Protein AF-A0A150R6N9-F1 (afdb_monomer_lite)

Organism: Sorangium cellulosum (NCBI:txid56)

Secondary structure (DSSP, 8-state):
-PPEEEEEE--HHHHHHSGGGGGGTT-EEEEEE-----PPPP-----HHHHHHHH--PPTT--PPPHHHHHHHHHHHHHT--

Structure (mmCIF, N/CA/C/O backbone):
data_AF-A0A150R6N9-F1
#
_entry.id   AF-A0A150R6N9-F1
#
loop_
_atom_site.group_PDB
_atom_site.id
_atom_site.type_symbol
_atom_site.label_atom_id
_atom_site.label_alt_id
_atom_site.label_comp_id
_atom_site.label_asym_id
_atom_site.label_entity_id
_atom_site.label_seq_id
_atom_site.pdbx_PDB_ins_code
_atom_site.Cartn_x
_atom_site.Cartn_y
_atom_site.Cartn_z
_atom_site.occupancy
_atom_site.B_iso_or_equiv
_atom_site.auth_seq_id
_atom_site.auth_comp_id
_atom_site.auth_asym_id
_atom_site.auth_atom_id
_atom_site.pdbx_PDB_model_num
ATOM 1 N N . MET A 1 1 ? -7.678 1.294 -24.020 1.00 61.53 1 MET A N 1
ATOM 2 C CA . MET A 1 1 ? -6.471 1.023 -23.212 1.00 61.53 1 MET A CA 1
ATOM 3 C C . MET A 1 1 ? -5.270 1.211 -24.117 1.00 61.53 1 ME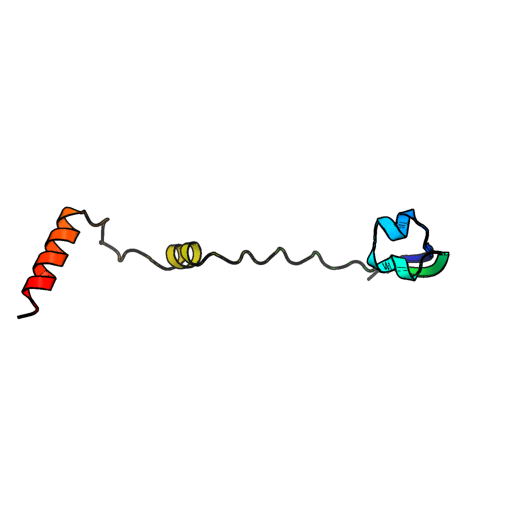T A C 1
ATOM 5 O O . MET A 1 1 ? -5.108 0.423 -25.038 1.00 61.53 1 MET A O 1
ATOM 9 N N . ASN A 1 2 ? -4.496 2.277 -23.914 1.00 72.81 2 ASN A N 1
ATOM 10 C CA . ASN A 1 2 ? -3.265 2.508 -24.667 1.00 72.81 2 ASN A CA 1
ATOM 11 C C . ASN A 1 2 ? -2.108 1.948 -23.843 1.00 72.81 2 ASN A C 1
ATOM 13 O O . ASN A 1 2 ? -1.878 2.404 -22.727 1.00 72.81 2 ASN A O 1
ATOM 17 N N . ALA A 1 3 ? -1.430 0.930 -24.368 1.00 82.69 3 ALA A N 1
ATOM 18 C CA . ALA A 1 3 ? -0.222 0.390 -23.760 1.00 82.69 3 ALA A CA 1
ATOM 19 C C . ALA A 1 3 ? 0.992 1.098 -24.364 1.00 82.69 3 ALA A C 1
ATOM 21 O O . ALA A 1 3 ? 1.070 1.245 -25.586 1.00 82.69 3 ALA A O 1
ATOM 22 N N . ILE A 1 4 ? 1.940 1.509 -23.524 1.00 89.88 4 ILE A N 1
ATOM 23 C CA . ILE A 1 4 ? 3.247 1.975 -23.993 1.00 89.88 4 ILE A CA 1
ATOM 24 C C . ILE A 1 4 ? 4.175 0.767 -23.989 1.00 89.88 4 ILE A C 1
ATOM 26 O O . ILE A 1 4 ? 4.321 0.094 -22.968 1.00 89.88 4 ILE A O 1
ATOM 30 N N . LYS A 1 5 ? 4.783 0.491 -25.142 1.00 91.69 5 LYS A N 1
ATOM 31 C CA . LYS A 1 5 ? 5.755 -0.586 -25.316 1.00 91.69 5 LYS A CA 1
ATOM 32 C C . LYS A 1 5 ? 7.124 0.013 -25.580 1.00 91.69 5 LYS A C 1
ATOM 34 O O . LYS A 1 5 ? 7.251 0.866 -26.457 1.00 91.69 5 LYS A O 1
ATOM 39 N N . VAL A 1 6 ? 8.122 -0.421 -24.820 1.00 92.25 6 VAL A N 1
ATOM 40 C CA . VAL A 1 6 ? 9.504 0.044 -24.960 1.00 92.25 6 VAL A CA 1
ATOM 41 C C . VAL A 1 6 ? 10.442 -1.147 -24.901 1.00 92.25 6 VAL A C 1
ATOM 43 O O . VAL A 1 6 ? 10.434 -1.913 -23.942 1.00 92.25 6 VAL A O 1
ATOM 46 N N . GLU A 1 7 ? 11.283 -1.272 -25.915 1.00 94.75 7 GLU A N 1
ATOM 47 C CA . GLU A 1 7 ? 12.422 -2.178 -25.908 1.00 94.75 7 GLU A CA 1
ATOM 48 C C . GLU A 1 7 ? 13.611 -1.486 -25.241 1.00 94.75 7 GLU A C 1
ATOM 50 O O . GLU A 1 7 ? 13.988 -0.376 -25.619 1.00 94.75 7 GLU A O 1
ATOM 55 N N . THR A 1 8 ? 14.178 -2.104 -24.205 1.00 93.31 8 THR A N 1
ATOM 56 C CA . THR A 1 8 ? 15.303 -1.518 -23.470 1.00 93.31 8 THR A CA 1
ATOM 57 C C . THR A 1 8 ? 16.157 -2.585 -22.791 1.00 93.31 8 THR A C 1
ATOM 59 O O . THR A 1 8 ? 15.778 -3.751 -22.691 1.00 93.31 8 THR A O 1
ATOM 62 N N . THR A 1 9 ? 17.327 -2.184 -22.302 1.00 96.38 9 THR A N 1
ATOM 63 C CA . THR A 1 9 ? 18.178 -3.011 -21.443 1.00 96.38 9 THR A CA 1
ATOM 64 C C . THR A 1 9 ? 18.015 -2.569 -19.996 1.00 96.38 9 THR A C 1
ATOM 66 O O . THR A 1 9 ? 18.040 -1.375 -19.706 1.00 96.38 9 THR A O 1
ATOM 69 N N . ILE A 1 10 ? 17.858 -3.521 -19.076 1.00 96.44 10 ILE A N 1
ATOM 70 C CA . ILE A 1 10 ? 17.797 -3.195 -17.647 1.00 96.44 10 ILE A CA 1
ATOM 71 C C . ILE A 1 10 ? 19.201 -2.833 -17.165 1.00 96.44 10 ILE A C 1
ATOM 73 O O . ILE A 1 10 ? 20.073 -3.697 -17.078 1.00 96.44 10 ILE A O 1
ATOM 77 N N . ASP A 1 11 ? 19.412 -1.561 -16.850 1.00 95.94 11 ASP A N 1
ATOM 78 C CA . ASP A 1 11 ? 20.643 -1.060 -16.246 1.00 95.94 11 ASP A CA 1
ATOM 79 C C . ASP A 1 11 ? 20.544 -0.987 -14.709 1.00 95.94 11 ASP A C 1
ATOM 81 O O . ASP A 1 11 ? 19.522 -1.314 -14.095 1.00 95.94 11 ASP A O 1
ATOM 85 N N . GLU A 1 12 ? 21.634 -0.564 -14.068 1.00 97.06 12 GLU A N 1
ATOM 86 C CA . GLU A 1 12 ? 21.706 -0.448 -12.609 1.00 97.06 12 GLU A CA 1
ATOM 87 C C . GLU A 1 12 ? 20.744 0.615 -12.051 1.00 97.06 12 GLU A C 1
ATOM 89 O O . GLU A 1 12 ? 20.232 0.467 -10.939 1.00 97.06 12 GLU A O 1
ATOM 94 N N . ALA A 1 13 ? 20.469 1.685 -12.804 1.00 95.56 13 ALA A N 1
ATOM 95 C CA . ALA A 1 13 ? 19.555 2.736 -12.366 1.00 95.56 13 ALA A CA 1
ATOM 96 C C . ALA A 1 13 ? 18.111 2.212 -12.321 1.00 95.56 13 ALA A C 1
ATOM 98 O O . ALA A 1 13 ? 17.411 2.411 -11.323 1.00 95.56 13 ALA A O 1
ATOM 99 N N . VAL A 1 14 ? 17.696 1.467 -13.347 1.00 93.12 14 VAL A N 1
ATOM 100 C CA . VAL A 1 14 ? 16.381 0.819 -13.425 1.00 93.12 14 VAL A CA 1
ATOM 101 C C . VAL A 1 14 ? 16.246 -0.274 -12.366 1.00 93.12 14 VAL A C 1
ATOM 103 O O . VAL A 1 14 ? 15.248 -0.311 -11.647 1.00 93.12 14 VAL A O 1
ATOM 106 N N . ALA A 1 15 ? 17.259 -1.127 -12.207 1.00 94.25 15 ALA A N 1
ATOM 107 C CA . ALA A 1 15 ? 17.254 -2.190 -11.202 1.00 94.25 15 ALA A CA 1
ATOM 108 C C . ALA A 1 15 ? 17.218 -1.649 -9.759 1.00 94.25 15 ALA A C 1
ATOM 110 O O . ALA A 1 15 ? 16.677 -2.300 -8.863 1.00 94.25 15 ALA A O 1
ATOM 111 N N . ARG A 1 16 ? 17.770 -0.453 -9.524 1.00 95.69 16 ARG A N 1
ATOM 112 C CA . ARG A 1 16 ? 17.668 0.255 -8.242 1.00 95.69 16 ARG A CA 1
ATOM 113 C C . ARG A 1 16 ? 16.280 0.848 -8.018 1.00 95.69 16 ARG A C 1
ATOM 115 O O . ARG A 1 16 ? 15.764 0.745 -6.909 1.00 95.69 16 ARG A O 1
ATOM 122 N N . ALA A 1 17 ? 15.695 1.468 -9.042 1.00 94.31 17 ALA A N 1
ATOM 123 C CA . ALA A 1 17 ? 14.371 2.082 -8.956 1.00 94.31 17 ALA A CA 1
ATOM 124 C C . ALA A 1 17 ? 13.252 1.037 -8.814 1.00 94.31 17 ALA A C 1
ATOM 126 O O . ALA A 1 17 ? 12.276 1.270 -8.105 1.00 94.31 17 ALA A O 1
ATOM 127 N N . ILE A 1 18 ? 13.406 -0.125 -9.456 1.00 93.62 18 ILE A N 1
ATOM 128 C CA . ILE A 1 18 ? 12.438 -1.224 -9.431 1.00 93.62 18 ILE A CA 1
ATOM 129 C C . ILE A 1 18 ? 13.176 -2.521 -9.056 1.00 93.62 18 ILE A C 1
ATOM 131 O O . ILE A 1 18 ? 13.575 -3.289 -9.935 1.00 93.62 18 ILE A O 1
ATOM 135 N N . PRO A 1 19 ? 13.347 -2.814 -7.751 1.00 93.81 19 PRO A N 1
ATOM 136 C CA . PRO A 1 19 ? 14.150 -3.948 -7.283 1.00 93.81 19 PRO A CA 1
ATOM 137 C C . PRO A 1 19 ? 13.702 -5.313 -7.813 1.00 93.81 19 PRO A C 1
ATOM 139 O O . PRO A 1 19 ? 14.528 -6.209 -7.975 1.00 93.81 19 PRO A O 1
ATOM 142 N N . ALA A 1 20 ? 12.413 -5.470 -8.127 1.00 94.88 20 ALA A N 1
ATOM 143 C CA . ALA A 1 20 ? 11.870 -6.689 -8.725 1.00 94.88 20 ALA A CA 1
ATOM 144 C C . ALA A 1 20 ? 12.478 -7.013 -10.105 1.00 94.88 20 ALA A C 1
ATOM 146 O O . ALA A 1 20 ? 12.477 -8.171 -10.512 1.00 94.88 20 ALA A O 1
ATOM 147 N N . LEU A 1 21 ? 13.031 -6.017 -10.810 1.00 94.56 21 LEU A N 1
ATOM 148 C CA . LEU A 1 21 ? 13.667 -6.193 -12.119 1.00 94.56 21 LEU A CA 1
ATOM 149 C C . LEU A 1 21 ? 15.156 -6.562 -12.033 1.00 94.56 21 LEU A C 1
ATOM 151 O O . LEU A 1 21 ? 15.753 -6.874 -13.060 1.00 94.56 21 LEU A O 1
ATOM 155 N N . ARG A 1 22 ? 15.767 -6.595 -10.838 1.00 94.62 22 ARG A N 1
ATOM 156 C CA . ARG A 1 22 ? 17.187 -6.972 -10.661 1.00 94.62 22 ARG A CA 1
ATOM 157 C C . ARG A 1 22 ? 17.613 -8.276 -11.346 1.00 94.62 22 ARG A C 1
ATOM 159 O O . ARG A 1 22 ? 18.700 -8.280 -11.918 1.00 94.62 22 ARG A O 1
ATOM 166 N N . PRO A 1 23 ? 16.818 -9.366 -11.350 1.00 97.25 23 PRO A N 1
ATOM 167 C CA . PRO A 1 23 ? 17.193 -10.602 -12.049 1.00 97.25 23 PRO A CA 1
ATOM 168 C C . PRO A 1 23 ? 17.379 -10.442 -13.567 1.00 97.25 23 PRO A C 1
ATOM 170 O O . PRO A 1 23 ? 17.889 -11.346 -14.227 1.00 97.25 23 PRO A O 1
ATOM 173 N N . LEU A 1 24 ? 16.940 -9.316 -14.134 1.00 95.56 24 LEU A N 1
ATOM 174 C CA . LEU A 1 24 ? 17.035 -8.994 -15.553 1.00 95.56 24 LEU A CA 1
ATOM 175 C C . LEU A 1 24 ? 18.169 -8.003 -15.863 1.00 95.56 24 LEU A C 1
ATOM 177 O O . LEU A 1 24 ? 18.282 -7.587 -17.012 1.00 95.56 24 LEU A O 1
ATOM 181 N N . LEU A 1 25 ? 19.014 -7.641 -14.888 1.00 96.25 25 LEU A N 1
ATOM 182 C CA . LEU A 1 25 ? 20.133 -6.711 -15.080 1.00 96.25 25 LEU A CA 1
ATOM 183 C C . LEU A 1 25 ? 21.031 -7.139 -16.255 1.00 96.25 25 LEU A C 1
ATOM 185 O O . LEU A 1 25 ? 21.448 -8.294 -16.350 1.00 96.25 25 LEU A O 1
ATOM 189 N N . GLY A 1 26 ? 21.313 -6.203 -17.161 1.00 95.38 26 GLY A N 1
ATOM 190 C CA . GLY A 1 26 ? 22.093 -6.419 -18.382 1.00 95.38 26 GLY A CA 1
ATOM 191 C C . GLY A 1 26 ? 21.353 -7.165 -19.498 1.00 95.38 26 GLY A C 1
ATOM 192 O O . GLY A 1 26 ? 21.934 -7.393 -20.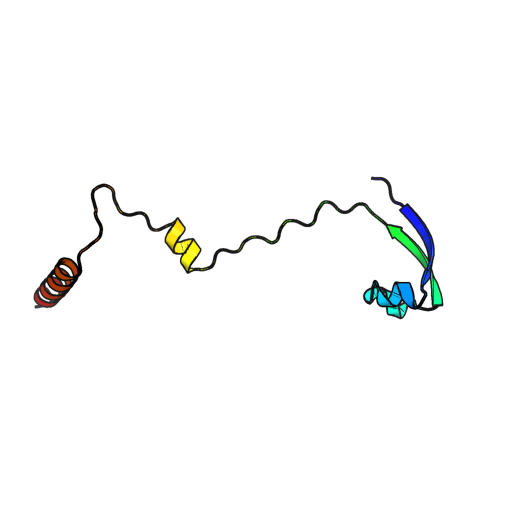557 1.00 95.38 26 GLY A O 1
ATOM 193 N N . ARG A 1 27 ? 20.086 -7.554 -19.298 1.00 96.81 27 ARG A N 1
ATOM 194 C CA . ARG A 1 27 ? 19.279 -8.244 -20.315 1.00 96.81 27 ARG A CA 1
ATOM 195 C C . ARG A 1 27 ? 18.448 -7.244 -21.108 1.00 96.81 27 ARG A C 1
ATOM 197 O O . ARG A 1 27 ? 17.912 -6.286 -20.551 1.00 96.81 27 ARG A O 1
ATOM 204 N N . HIS A 1 28 ? 18.310 -7.519 -22.401 1.00 96.12 28 HIS A N 1
ATOM 205 C CA . HIS A 1 28 ? 17.377 -6.817 -23.272 1.00 96.12 28 HIS A CA 1
ATOM 206 C C . HIS A 1 28 ? 15.962 -7.360 -23.042 1.00 96.12 28 HIS A C 1
ATOM 208 O O . HIS A 1 28 ? 15.748 -8.574 -23.087 1.00 96.12 28 HIS A O 1
ATOM 214 N N . VAL A 1 29 ? 15.007 -6.473 -22.779 1.00 94.50 29 VAL A N 1
ATOM 215 C CA . VAL A 1 29 ? 13.625 -6.812 -22.423 1.00 94.50 29 VAL A CA 1
ATOM 216 C C . VAL A 1 29 ? 12.634 -5.901 -23.148 1.00 94.50 29 VAL A C 1
ATOM 218 O O . VAL A 1 29 ? 12.973 -4.788 -23.549 1.00 94.50 29 VAL A O 1
ATOM 221 N N . GLU A 1 30 ? 11.395 -6.366 -23.288 1.00 95.31 30 GLU A N 1
ATOM 222 C CA . GLU A 1 30 ? 10.252 -5.528 -23.659 1.00 95.31 30 GLU A CA 1
ATOM 223 C C . GLU A 1 30 ? 9.532 -5.103 -22.369 1.00 95.31 30 GLU A C 1
ATOM 225 O O . GLU A 1 30 ? 9.084 -5.946 -21.588 1.00 95.31 30 GLU A O 1
ATOM 230 N N . LEU A 1 31 ? 9.437 -3.795 -22.125 1.00 90.50 31 LEU A N 1
ATOM 231 C CA . LEU A 1 31 ? 8.644 -3.218 -21.044 1.00 90.50 31 LEU A CA 1
ATOM 232 C C . LEU A 1 31 ? 7.282 -2.794 -21.587 1.00 90.50 31 LEU A C 1
ATOM 234 O O . LEU A 1 31 ? 7.191 -1.999 -22.523 1.00 90.50 31 LEU A O 1
ATOM 238 N N . ILE A 1 32 ? 6.222 -3.304 -20.961 1.00 91.50 32 ILE A N 1
ATOM 239 C CA . ILE A 1 32 ? 4.838 -2.968 -21.290 1.00 91.50 32 ILE A CA 1
ATO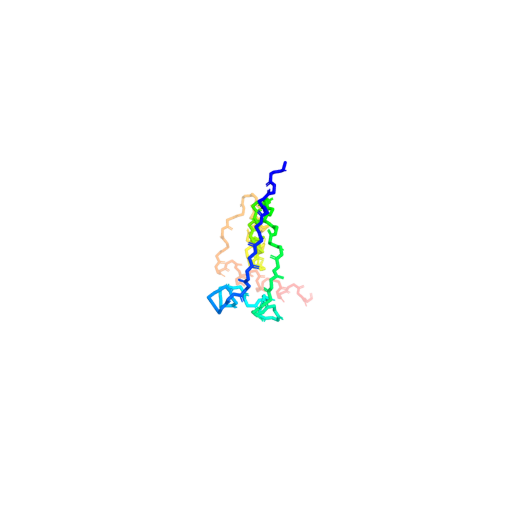M 240 C C . ILE A 1 32 ? 4.251 -2.207 -20.105 1.00 91.50 32 ILE A C 1
ATOM 242 O O . ILE A 1 32 ? 3.994 -2.788 -19.050 1.00 91.50 32 ILE A O 1
ATOM 246 N N . ALA A 1 33 ? 4.039 -0.906 -20.280 1.00 88.06 33 ALA A N 1
ATOM 247 C CA . ALA A 1 33 ? 3.339 -0.082 -19.307 1.00 88.06 33 ALA A CA 1
ATOM 248 C C . ALA A 1 33 ? 1.848 -0.040 -19.656 1.00 88.06 33 ALA A C 1
ATOM 250 O O . ALA A 1 33 ? 1.455 0.367 -20.755 1.00 88.06 33 ALA A O 1
ATOM 251 N N . LEU A 1 34 ? 1.029 -0.473 -18.702 1.00 88.81 34 LEU A N 1
ATOM 252 C CA . LEU A 1 34 ? -0.424 -0.400 -18.759 1.00 88.81 34 LEU A CA 1
ATOM 253 C C . LEU A 1 34 ? -0.887 0.665 -17.772 1.00 88.81 34 LEU A C 1
ATOM 255 O O . LEU A 1 34 ? -0.387 0.722 -16.649 1.00 88.81 34 LEU A O 1
ATOM 259 N N . ASP A 1 35 ? -1.848 1.482 -18.191 1.00 82.62 35 ASP A N 1
ATOM 260 C CA . ASP A 1 35 ? -2.529 2.400 -17.285 1.00 82.62 35 ASP A CA 1
ATOM 261 C C . ASP A 1 35 ? -3.331 1.577 -16.268 1.00 82.62 35 ASP A C 1
ATOM 263 O O . ASP A 1 35 ? -4.289 0.879 -16.623 1.00 82.62 35 ASP A O 1
ATOM 267 N N . ALA A 1 36 ? -2.873 1.578 -15.019 1.00 75.94 36 ALA A N 1
ATOM 268 C CA . ALA A 1 36 ? -3.561 0.922 -13.924 1.00 75.94 36 ALA A CA 1
ATOM 269 C C . ALA A 1 36 ? -4.574 1.908 -13.343 1.00 75.94 36 ALA A C 1
ATOM 271 O O . ALA A 1 36 ? -4.227 3.042 -13.018 1.00 75.94 36 ALA A O 1
ATOM 272 N N . ALA A 1 37 ? -5.825 1.466 -13.178 1.00 72.44 37 ALA A N 1
ATOM 273 C CA . ALA A 1 37 ? -6.806 2.242 -12.431 1.00 72.44 37 ALA A CA 1
ATOM 274 C C . ALA A 1 37 ? -6.226 2.616 -11.059 1.00 72.44 37 ALA A C 1
ATOM 276 O O . ALA A 1 37 ? -5.518 1.811 -10.448 1.00 72.44 37 ALA A O 1
ATOM 277 N N . SER A 1 38 ? -6.521 3.840 -10.608 1.00 65.00 38 SER A N 1
ATOM 278 C CA . SER A 1 38 ? -6.016 4.393 -9.350 1.00 65.00 38 SER A CA 1
ATOM 279 C C . SER A 1 38 ? -6.105 3.350 -8.241 1.00 65.00 38 SER A C 1
ATOM 281 O O . SER A 1 38 ? -7.162 2.743 -8.049 1.00 65.00 38 SER A O 1
ATOM 283 N N . THR A 1 39 ? -4.996 3.132 -7.531 1.00 62.97 39 THR A N 1
ATOM 284 C CA . THR A 1 39 ? -4.937 2.211 -6.395 1.00 62.97 39 THR A CA 1
ATOM 285 C C . THR A 1 39 ? -6.125 2.520 -5.484 1.00 62.97 39 THR A C 1
ATOM 287 O O . THR A 1 39 ? -6.295 3.696 -5.136 1.00 62.97 39 THR A O 1
ATOM 290 N N . PRO A 1 40 ? -6.976 1.537 -5.127 1.00 61.81 40 PRO A N 1
ATOM 291 C CA . PRO A 1 40 ? -8.037 1.798 -4.171 1.00 61.81 40 PRO A CA 1
ATOM 292 C C . PRO A 1 40 ? -7.384 2.388 -2.926 1.00 61.81 40 PRO A C 1
ATOM 294 O O . PRO A 1 40 ? -6.368 1.872 -2.447 1.00 61.81 40 PRO A O 1
ATOM 297 N N . ALA A 1 41 ? -7.918 3.523 -2.469 1.00 63.75 41 ALA A N 1
ATOM 298 C CA . ALA A 1 41 ? -7.458 4.145 -1.240 1.00 63.75 41 ALA A CA 1
ATOM 299 C C . ALA A 1 41 ? -7.418 3.061 -0.152 1.00 63.75 41 ALA A C 1
ATOM 301 O O . ALA A 1 41 ? -8.333 2.231 -0.115 1.00 63.75 41 ALA A O 1
ATOM 302 N N . PRO A 1 42 ? -6.369 3.022 0.690 1.00 63.75 42 PRO A N 1
ATOM 303 C CA . PRO A 1 42 ? -6.299 2.038 1.757 1.00 63.75 42 PRO A CA 1
ATOM 304 C C . PRO A 1 42 ? -7.610 2.105 2.537 1.00 63.75 42 PRO A C 1
ATOM 306 O O . PRO A 1 42 ? -7.997 3.184 2.994 1.00 63.75 42 PRO A O 1
ATOM 309 N N . GLU A 1 43 ? -8.323 0.977 2.611 1.00 65.94 43 GLU A N 1
ATOM 310 C CA . GLU A 1 43 ? -9.552 0.881 3.390 1.00 65.94 43 GLU A CA 1
ATOM 311 C C . GLU A 1 43 ? -9.226 1.389 4.794 1.00 65.94 43 GLU A C 1
ATOM 313 O O . GLU A 1 43 ? -8.403 0.793 5.495 1.00 65.94 43 GLU A O 1
ATOM 318 N N . HIS A 1 44 ? -9.809 2.526 5.181 1.00 67.50 44 HIS A N 1
ATOM 319 C CA . HIS A 1 44 ? -9.699 3.037 6.541 1.00 67.50 44 HIS A CA 1
ATOM 320 C C . HIS A 1 44 ? -10.406 2.032 7.450 1.00 67.50 44 HIS A C 1
ATOM 322 O O . HIS A 1 44 ? -11.616 2.094 7.668 1.00 67.50 44 HIS A O 1
ATOM 328 N N . LYS A 1 45 ? -9.654 1.039 7.924 1.00 75.62 45 LYS A N 1
ATOM 329 C CA . LYS A 1 45 ? -10.124 0.106 8.936 1.00 75.62 45 LYS A CA 1
ATOM 330 C C . LYS A 1 45 ? -10.216 0.886 10.233 1.00 75.62 45 LYS A C 1
ATOM 332 O O . LYS A 1 45 ? -9.192 1.222 10.819 1.00 75.62 45 LYS A O 1
ATOM 337 N N . LEU A 1 46 ? -11.449 1.180 10.637 1.00 77.69 46 LEU A N 1
ATOM 338 C CA . LEU A 1 46 ? -11.731 1.735 11.952 1.00 77.69 46 LEU A CA 1
ATOM 339 C C . LEU A 1 46 ? -11.110 0.822 13.011 1.00 77.69 46 LEU A C 1
ATOM 341 O O . LEU A 1 46 ? -11.225 -0.408 12.944 1.00 77.69 46 LEU A O 1
ATOM 345 N N . THR A 1 47 ? -10.471 1.430 13.995 1.00 84.56 47 THR A N 1
ATOM 346 C CA . THR A 1 47 ? -10.146 0.772 15.256 1.00 84.56 47 THR A CA 1
ATOM 347 C C . THR A 1 47 ? -11.434 0.331 15.959 1.00 84.56 47 THR A C 1
ATOM 349 O O . THR A 1 47 ? -12.535 0.805 15.659 1.00 84.56 47 THR A O 1
ATOM 352 N N . VAL A 1 48 ? -11.317 -0.602 16.907 1.00 82.81 48 VAL A N 1
ATOM 353 C CA . VAL A 1 48 ? -12.469 -1.092 17.683 1.00 82.81 48 VAL A CA 1
ATOM 354 C C . VAL A 1 48 ? -13.191 0.066 18.376 1.00 82.81 48 VAL A C 1
ATOM 356 O O . VAL A 1 48 ? -14.418 0.124 18.345 1.00 82.81 48 VAL A O 1
ATOM 359 N N . ASP A 1 49 ? -12.440 1.024 18.916 1.00 82.56 49 ASP A N 1
ATOM 360 C CA . ASP A 1 49 ? -12.993 2.186 19.612 1.00 82.56 49 ASP A CA 1
ATOM 361 C C . ASP A 1 49 ? -13.774 3.106 18.666 1.00 82.56 49 ASP A C 1
ATOM 363 O O . ASP A 1 49 ? -14.880 3.539 18.992 1.00 82.56 49 ASP A O 1
ATOM 367 N N . GLU A 1 50 ? -13.262 3.347 17.456 1.00 83.12 50 GLU A N 1
ATOM 368 C CA . GLU A 1 50 ? -13.957 4.141 16.435 1.00 83.12 50 GLU A CA 1
ATOM 369 C C . GLU A 1 50 ? -15.236 3.447 15.946 1.00 83.12 50 GLU A C 1
ATOM 371 O O . GLU A 1 50 ? -16.271 4.091 15.739 1.00 83.12 50 GLU A O 1
ATOM 376 N N . LEU A 1 51 ? -15.205 2.117 15.814 1.00 85.50 51 LEU A N 1
ATOM 377 C CA . LEU A 1 51 ? -16.390 1.332 15.487 1.00 85.50 51 LEU A CA 1
ATOM 378 C C . LEU A 1 51 ? -17.446 1.446 16.594 1.00 85.50 51 LEU A C 1
ATOM 380 O O . LEU A 1 51 ? -18.619 1.681 16.291 1.00 85.50 51 LEU A O 1
ATOM 384 N N . LEU A 1 52 ? -17.047 1.319 17.861 1.00 84.38 52 LEU A N 1
ATOM 385 C CA . LEU A 1 52 ? -17.948 1.431 19.009 1.00 84.38 52 LEU A CA 1
ATOM 386 C C . LEU A 1 52 ? -18.544 2.836 19.116 1.00 84.38 52 LEU A C 1
ATOM 388 O O . LEU A 1 52 ? -19.765 2.965 19.217 1.00 84.38 52 LEU A O 1
ATOM 392 N N . ALA A 1 53 ? -17.727 3.882 18.992 1.00 82.12 53 ALA A N 1
ATOM 393 C CA . ALA A 1 53 ? -18.190 5.268 19.008 1.00 82.12 53 ALA A CA 1
ATOM 394 C C . ALA A 1 53 ? -19.200 5.560 17.883 1.00 82.12 53 ALA A C 1
ATOM 396 O O . ALA A 1 53 ? -20.178 6.273 18.097 1.00 82.12 53 ALA A O 1
ATOM 397 N N . SER A 1 54 ? -19.022 4.964 16.697 1.00 80.25 54 SER A N 1
ATOM 398 C CA . SER A 1 54 ? -19.970 5.125 15.583 1.00 80.25 54 SER A CA 1
ATOM 399 C C . SER A 1 54 ? -21.326 4.431 15.808 1.00 80.25 54 SER A C 1
ATOM 401 O O . SER A 1 54 ? -22.323 4.777 15.165 1.00 80.25 54 SER A O 1
ATOM 403 N N . ARG A 1 55 ? -21.378 3.431 16.699 1.00 80.81 55 ARG A N 1
ATOM 404 C CA . ARG A 1 55 ? -22.548 2.563 16.914 1.00 80.81 55 ARG A CA 1
ATOM 405 C C . ARG A 1 55 ? -23.300 2.867 18.202 1.00 80.81 55 ARG A C 1
ATOM 407 O O . ARG A 1 55 ? -24.519 2.699 18.225 1.00 80.81 55 ARG A O 1
ATOM 414 N N . ILE A 1 56 ? -22.608 3.301 19.250 1.00 79.81 56 ILE A N 1
ATOM 415 C CA . ILE A 1 56 ? -23.215 3.597 20.546 1.00 79.81 56 ILE A CA 1
ATOM 416 C C . ILE A 1 56 ? -23.862 4.981 20.469 1.00 79.81 56 ILE A C 1
ATOM 418 O O . ILE A 1 56 ? -23.193 6.010 20.486 1.00 79.81 56 ILE A O 1
ATOM 422 N N . LYS A 1 57 ? -25.193 5.001 20.376 1.00 74.94 57 LYS A N 1
ATOM 423 C CA . LYS A 1 57 ? -26.002 6.217 20.489 1.00 74.94 57 LYS A CA 1
ATOM 424 C C . LYS A 1 57 ? -26.676 6.231 21.853 1.00 74.94 57 LYS A C 1
ATOM 426 O O . LYS A 1 57 ? -27.257 5.225 22.255 1.00 74.94 57 LYS A O 1
ATOM 431 N N . LEU A 1 58 ? -26.637 7.372 22.535 1.00 74.88 58 LEU A N 1
ATOM 432 C CA . LEU A 1 58 ? -27.462 7.588 23.721 1.00 74.88 58 LEU A CA 1
ATOM 433 C C . LEU A 1 58 ? -28.947 7.518 23.321 1.00 74.88 58 LEU A C 1
ATOM 435 O O . LEU A 1 58 ? -29.327 8.118 22.308 1.00 74.88 58 LEU A O 1
ATOM 439 N N . PRO A 1 59 ? -29.791 6.790 24.073 1.00 77.56 59 PRO A N 1
ATOM 440 C CA . PRO A 1 59 ? -31.230 6.818 23.862 1.00 77.56 59 PRO A CA 1
ATOM 441 C C . PRO A 1 59 ? -31.770 8.253 23.980 1.00 77.56 59 PRO A C 1
ATOM 443 O O . PRO A 1 59 ? -31.250 9.046 24.771 1.00 77.56 59 PRO A O 1
ATOM 446 N N . PRO A 1 60 ? -32.814 8.615 23.216 1.00 77.38 60 PRO A N 1
ATOM 447 C CA . PRO A 1 60 ? -33.400 9.946 23.298 1.00 77.38 60 PRO A CA 1
ATOM 448 C C . PRO A 1 60 ? -33.894 10.227 24.724 1.00 77.38 60 PRO A C 1
ATOM 450 O O . PRO A 1 60 ? -34.582 9.404 25.321 1.00 77.38 60 PRO A O 1
ATOM 453 N N . GLY A 1 61 ? -33.534 11.395 25.262 1.00 77.31 61 GLY A N 1
ATOM 454 C CA . GLY A 1 61 ? -33.892 11.805 26.625 1.00 77.31 61 GLY A CA 1
ATOM 455 C C . GLY A 1 61 ? -32.940 11.319 27.724 1.00 77.31 61 GLY A C 1
ATOM 456 O O . GLY A 1 61 ? -33.133 11.692 28.877 1.00 77.31 61 GLY A O 1
ATOM 457 N N . VAL A 1 62 ? -31.901 10.544 27.391 1.00 74.38 62 VAL A N 1
ATOM 458 C CA . VAL A 1 62 ? -30.862 10.132 28.347 1.00 74.38 62 VAL A CA 1
ATOM 459 C C . VAL A 1 62 ? -29.680 11.096 28.249 1.00 74.38 62 VAL A C 1
ATOM 461 O O . VAL A 1 62 ? -29.007 11.174 27.221 1.00 74.38 62 VAL A O 1
ATOM 464 N N . GLY A 1 63 ? -29.462 11.867 29.316 1.00 75.38 63 GLY A N 1
ATOM 465 C CA . GLY A 1 63 ? -28.308 12.753 29.461 1.00 75.38 63 GLY A CA 1
ATOM 466 C C . GLY A 1 63 ? -27.041 12.010 29.910 1.00 75.38 63 GLY A C 1
ATOM 467 O O . GLY A 1 63 ? -27.088 10.809 30.180 1.00 75.38 63 GLY A O 1
ATOM 468 N N . PRO A 1 64 ? -25.898 12.710 30.005 1.00 73.75 64 PRO A N 1
ATOM 469 C CA . PRO A 1 64 ? -24.692 12.154 30.609 1.00 73.75 64 PRO A CA 1
ATOM 470 C C . PRO A 1 64 ? -24.977 11.743 32.061 1.00 73.75 64 PRO A C 1
ATOM 472 O O . PRO A 1 64 ? -25.542 12.532 32.818 1.00 73.75 64 PRO A O 1
ATOM 475 N N . LEU A 1 65 ? -24.593 10.524 32.444 1.00 80.25 65 LEU A N 1
ATOM 476 C CA . LEU A 1 65 ? -24.708 10.052 33.826 1.00 80.25 65 LEU A CA 1
ATOM 477 C C . LEU A 1 65 ? -23.685 10.773 34.711 1.00 80.25 65 LEU A C 1
ATOM 479 O O . LEU A 1 65 ? -22.519 10.903 34.328 1.00 80.25 65 LEU A O 1
ATOM 483 N N . SER A 1 66 ? -24.111 11.226 35.891 1.00 85.25 66 SER A N 1
ATOM 484 C CA . SER A 1 66 ? -23.186 11.732 36.906 1.00 85.25 66 SER A CA 1
ATOM 485 C C . SER A 1 66 ? -22.517 10.573 37.654 1.00 85.25 66 SER A C 1
ATOM 487 O O . SER A 1 66 ? -23.052 9.465 37.716 1.00 85.25 66 SER A O 1
ATOM 489 N N . LEU A 1 67 ? -21.347 10.828 38.248 1.00 87.88 67 LEU A N 1
ATOM 490 C CA . LEU A 1 67 ? -20.656 9.828 39.070 1.00 87.88 67 LEU A CA 1
ATOM 491 C C . LEU A 1 67 ? -21.504 9.400 40.277 1.00 87.88 67 LEU A C 1
ATOM 493 O O . LEU A 1 67 ? -21.557 8.217 40.594 1.00 87.88 67 LEU A O 1
ATOM 497 N N . GLU A 1 68 ? -22.231 10.335 40.889 1.00 89.06 68 GLU A N 1
ATOM 498 C CA . GLU A 1 68 ? -23.136 10.046 42.008 1.00 89.06 68 GLU A CA 1
ATOM 499 C C . GLU A 1 68 ? -24.289 9.119 41.594 1.00 89.06 68 GLU A C 1
ATOM 501 O O . GLU A 1 68 ? -24.654 8.208 42.338 1.00 89.06 68 GLU A O 1
ATOM 506 N N . ASP A 1 69 ? -24.842 9.298 40.388 1.00 86.75 69 ASP A N 1
ATOM 507 C CA . ASP A 1 69 ? -25.889 8.412 39.866 1.00 86.75 69 ASP A CA 1
ATOM 508 C C . ASP A 1 69 ? -25.356 7.000 39.600 1.00 86.75 69 ASP A C 1
ATOM 510 O O . ASP A 1 69 ? -26.058 6.017 39.848 1.00 86.75 69 ASP A O 1
ATOM 514 N N . MET A 1 70 ? -24.111 6.890 39.126 1.00 87.75 70 MET A N 1
ATOM 515 C CA . MET A 1 70 ? -23.450 5.601 38.915 1.00 87.75 70 MET A CA 1
ATOM 516 C C . MET A 1 70 ? -23.204 4.877 40.240 1.00 87.75 70 MET A C 1
ATOM 518 O O . MET A 1 70 ? -23.528 3.697 40.360 1.00 87.75 70 MET A O 1
ATOM 522 N N . GLU A 1 71 ? -22.666 5.573 41.242 1.00 92.06 71 GLU A N 1
ATOM 523 C CA . GLU A 1 71 ? -22.409 5.003 42.569 1.00 92.06 71 GLU A CA 1
ATOM 524 C C . GLU A 1 71 ? -23.701 4.541 43.248 1.00 92.06 71 GLU A C 1
ATOM 526 O 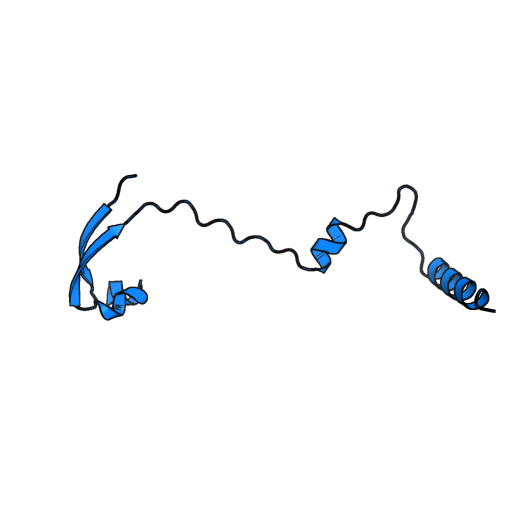O . GLU A 1 71 ? -23.752 3.432 43.789 1.00 92.06 71 GLU A O 1
ATOM 531 N N . ARG A 1 72 ? -24.770 5.341 43.151 1.00 89.12 72 ARG A N 1
ATOM 532 C CA . ARG A 1 72 ? -26.093 4.970 43.663 1.00 89.12 72 ARG A CA 1
ATOM 533 C C . ARG A 1 72 ? -26.632 3.712 42.977 1.00 89.12 72 ARG A C 1
ATOM 535 O O . ARG A 1 72 ? -27.038 2.787 43.674 1.00 89.12 72 ARG A O 1
ATOM 542 N N . ALA A 1 73 ? -26.571 3.636 41.646 1.00 87.75 73 ALA A N 1
ATOM 543 C CA . ALA A 1 73 ? -27.045 2.469 40.896 1.00 87.75 73 ALA A CA 1
ATOM 544 C C . ALA A 1 73 ? -26.257 1.187 41.227 1.00 87.75 73 ALA A C 1
ATOM 546 O O . ALA A 1 73 ? -26.837 0.104 41.308 1.00 87.75 73 ALA A O 1
ATOM 547 N N . ILE A 1 74 ? -24.941 1.296 41.454 1.00 89.25 74 ILE A N 1
ATOM 548 C CA . ILE A 1 74 ? -24.103 0.168 41.890 1.00 89.25 74 ILE A CA 1
ATOM 549 C C . ILE A 1 74 ? -24.534 -0.314 43.282 1.00 89.25 74 ILE A C 1
ATOM 551 O O . ILE A 1 74 ? -24.671 -1.519 43.497 1.00 89.25 74 ILE A O 1
ATOM 555 N N . ALA A 1 75 ? -24.762 0.612 44.218 1.00 91.56 75 ALA A N 1
ATOM 556 C CA . ALA A 1 75 ? -25.194 0.281 45.574 1.00 91.56 75 ALA A CA 1
ATOM 557 C C . ALA A 1 75 ? -26.592 -0.362 45.599 1.00 91.56 75 ALA A C 1
ATOM 559 O O . ALA A 1 75 ? -26.791 -1.358 46.294 1.00 91.56 75 ALA A O 1
ATOM 560 N N . GLU A 1 76 ? -27.536 0.167 44.816 1.00 90.00 76 GLU A N 1
ATOM 561 C CA . GLU A 1 76 ? -28.890 -0.383 44.659 1.00 90.00 76 GLU A CA 1
ATOM 562 C C . GLU A 1 76 ? -28.855 -1.788 44.045 1.00 90.00 76 GLU A C 1
ATOM 564 O O . GLU A 1 76 ? -29.426 -2.723 44.606 1.00 90.00 76 GLU A O 1
ATOM 569 N N . GLY A 1 77 ? -28.105 -1.978 42.955 1.00 83.75 77 GLY A N 1
ATOM 570 C CA . GLY A 1 77 ? -27.966 -3.285 42.309 1.00 83.75 77 GLY A CA 1
ATOM 571 C C . GLY A 1 77 ? -27.289 -4.338 43.192 1.00 83.75 77 GLY 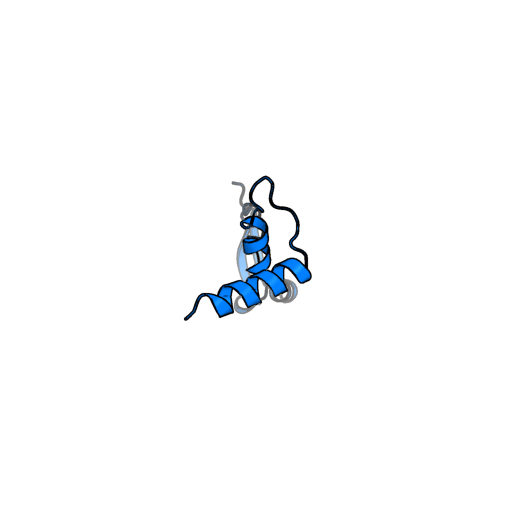A C 1
ATOM 572 O O . GLY A 1 77 ? -27.628 -5.513 43.104 1.00 83.75 77 GLY A O 1
ATOM 573 N N . ALA A 1 78 ? -26.364 -3.943 44.072 1.00 83.81 78 ALA A N 1
ATOM 574 C CA . ALA A 1 78 ? -25.748 -4.848 45.045 1.00 83.81 78 ALA A CA 1
ATOM 575 C C . ALA A 1 78 ? -26.694 -5.224 46.203 1.00 83.81 78 ALA A C 1
ATOM 577 O O . ALA A 1 78 ? -26.532 -6.287 46.807 1.00 83.81 78 ALA A O 1
ATOM 578 N N . ALA A 1 79 ? -27.668 -4.365 46.521 1.00 71.12 79 ALA A N 1
ATOM 579 C CA . ALA A 1 79 ? -28.661 -4.608 47.564 1.00 71.12 79 ALA A CA 1
ATOM 580 C C . ALA A 1 79 ? -29.770 -5.581 47.120 1.00 71.12 79 ALA A C 1
ATOM 582 O O . ALA A 1 79 ? -30.287 -6.312 47.962 1.00 71.12 79 ALA A O 1
ATOM 583 N N . ASP A 1 80 ? -30.072 -5.636 45.819 1.00 61.72 80 ASP A N 1
ATOM 584 C CA . ASP A 1 80 ? -31.095 -6.505 45.209 1.00 61.72 80 ASP A CA 1
ATOM 585 C C . ASP A 1 80 ? -30.657 -7.980 45.019 1.00 61.72 80 ASP A C 1
ATOM 587 O O . ASP A 1 80 ? -31.437 -8.812 44.562 1.00 61.72 80 ASP A O 1
ATOM 591 N N . VAL A 1 81 ?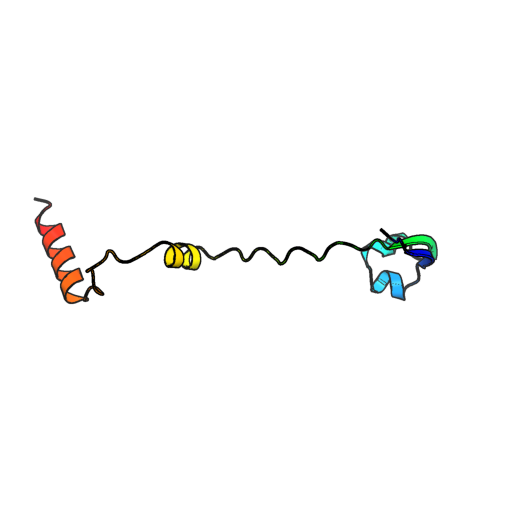 -29.417 -8.347 45.382 1.00 60.19 81 VAL A N 1
ATOM 592 C CA . VAL A 1 81 ? -28.880 -9.729 45.284 1.00 60.19 81 VAL A CA 1
ATOM 593 C C . VAL A 1 81 ? -29.118 -10.537 46.579 1.00 60.19 81 VAL A C 1
ATOM 595 O O . VAL A 1 81 ? -28.313 -11.393 46.947 1.00 60.19 81 VAL A O 1
ATOM 598 N N . ARG A 1 82 ? -30.206 -10.281 47.316 1.00 52.06 82 ARG A N 1
ATOM 599 C CA . ARG A 1 82 ? -30.562 -11.034 48.536 1.00 52.06 82 ARG A CA 1
ATOM 600 C C . ARG A 1 82 ? -31.944 -11.659 48.481 1.00 52.06 82 ARG A C 1
ATOM 602 O O . ARG A 1 82 ? -32.889 -10.961 48.068 1.00 52.06 82 ARG A O 1
#

Sequence (82 aa):
MNAIKVETTIDEAVARAIPALRPLLGRHVELIALDAASTPAPEHKLTVDELLASRIKLPPGVGPLSLEDMERAIAEGAADVR

Foldseek 3Di:
DDKDKDWDQDDPVNCVVPVVCVVRHRHTDIDIDDDDDPDPDPPPDDDPVRVCVVPDDDDPPDDDDDPVNVVVVVVVVVVVPD

pLDDT: mean 83.79, std 11.14, range [52.06, 97.25]

Radius of gyration: 31.2 Å; chains: 1; bounding box: 56×24×74 Å